Protein AF-A0A1Y1ZA28-F1 (afdb_monomer)

Nearest PDB structures (foldseek):
  8yt8-assembly1_D  TM=2.766E-01  e=6.973E+00  Mus musculus

Structure (mmCIF, N/CA/C/O backbone):
data_AF-A0A1Y1ZA28-F1
#
_entry.id   AF-A0A1Y1ZA28-F1
#
loop_
_atom_site.group_PDB
_atom_site.id
_atom_site.type_symbol
_atom_site.label_atom_id
_atom_site.label_alt_id
_atom_site.label_comp_id
_atom_site.label_asym_id
_atom_site.label_entity_id
_atom_site.label_seq_id
_atom_site.pdbx_PDB_ins_code
_atom_site.Cartn_x
_atom_site.Cartn_y
_atom_site.Cartn_z
_atom_site.occupancy
_atom_site.B_iso_or_equiv
_atom_site.auth_seq_id
_atom_site.auth_comp_id
_atom_site.auth_asym_id
_atom_site.auth_atom_id
_atom_site.pdbx_PDB_model_num
ATOM 1 N N . MET A 1 1 ? 20.555 6.783 0.605 1.00 35.78 1 MET A N 1
ATOM 2 C CA . MET A 1 1 ? 21.212 5.465 0.453 1.00 35.78 1 MET A CA 1
ATOM 3 C C . MET A 1 1 ? 21.304 5.154 -1.044 1.00 35.78 1 MET A C 1
ATOM 5 O O . MET A 1 1 ? 20.291 4.844 -1.658 1.00 35.78 1 MET A O 1
ATOM 9 N N . LEU A 1 2 ? 22.469 5.387 -1.661 1.00 33.97 2 LEU A N 1
ATOM 10 C CA . LEU A 1 2 ? 22.708 5.207 -3.102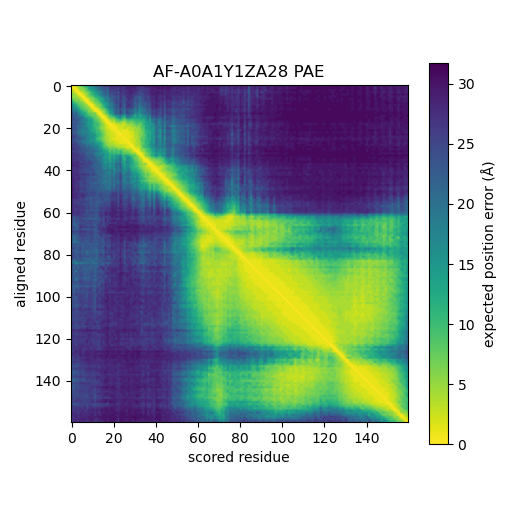 1.00 33.97 2 LEU A CA 1
ATOM 11 C C . LEU A 1 2 ? 22.975 3.725 -3.395 1.00 33.97 2 LEU A C 1
ATOM 13 O O . LEU A 1 2 ? 23.978 3.182 -2.941 1.00 33.97 2 LEU A O 1
ATOM 17 N N . TRP A 1 3 ? 22.090 3.068 -4.144 1.00 38.25 3 TRP A N 1
ATOM 18 C CA . TRP A 1 3 ? 22.298 1.684 -4.567 1.00 38.25 3 TRP A CA 1
ATOM 19 C C . TRP A 1 3 ? 23.081 1.646 -5.881 1.00 38.25 3 TRP A C 1
ATOM 21 O O . TRP A 1 3 ? 22.574 2.023 -6.936 1.00 38.25 3 TRP A O 1
ATOM 31 N N . GLN A 1 4 ? 24.330 1.187 -5.798 1.00 42.31 4 GLN A N 1
ATOM 32 C CA . GLN A 1 4 ? 25.167 0.857 -6.949 1.00 42.31 4 GLN A CA 1
ATOM 33 C C . GLN A 1 4 ? 24.519 -0.277 -7.760 1.00 42.31 4 GLN A C 1
ATOM 35 O O . GLN A 1 4 ? 24.240 -1.360 -7.240 1.00 42.31 4 GLN A O 1
ATOM 40 N N . LEU A 1 5 ? 24.282 -0.028 -9.048 1.00 40.38 5 LEU A N 1
ATOM 41 C CA . LEU A 1 5 ? 23.807 -1.028 -10.002 1.00 40.38 5 LEU A CA 1
ATOM 42 C C . LEU A 1 5 ? 24.926 -2.045 -10.264 1.00 40.38 5 LEU A C 1
ATOM 44 O O . LEU A 1 5 ? 25.959 -1.706 -10.832 1.00 40.38 5 LEU A O 1
ATOM 48 N N . LYS A 1 6 ? 24.715 -3.301 -9.858 1.00 43.69 6 LYS A N 1
ATOM 49 C CA . LYS A 1 6 ? 25.582 -4.423 -10.240 1.00 43.69 6 LYS A CA 1
ATOM 50 C C . LYS A 1 6 ? 25.424 -4.713 -11.736 1.00 43.69 6 LYS A C 1
ATOM 52 O O . LYS A 1 6 ? 24.313 -4.943 -12.217 1.00 43.69 6 LYS A O 1
ATOM 57 N N . ASP A 1 7 ? 26.552 -4.723 -12.440 1.00 42.00 7 ASP A N 1
ATOM 58 C CA . ASP A 1 7 ? 26.699 -5.016 -13.867 1.00 42.00 7 ASP A CA 1
ATOM 59 C C . ASP A 1 7 ? 25.942 -6.277 -14.312 1.00 42.00 7 ASP A C 1
ATOM 61 O O . ASP A 1 7 ? 26.262 -7.404 -13.929 1.00 42.00 7 ASP A O 1
ATOM 65 N N . THR A 1 8 ? 24.964 -6.100 -15.199 1.00 45.31 8 THR A N 1
ATOM 66 C CA . THR A 1 8 ? 24.196 -7.190 -15.829 1.00 45.31 8 THR A CA 1
ATOM 67 C C . THR A 1 8 ? 24.755 -7.615 -17.196 1.00 45.31 8 THR A C 1
ATOM 69 O O . THR A 1 8 ? 24.137 -8.407 -17.906 1.00 45.31 8 THR A O 1
ATOM 72 N N . SER A 1 9 ? 25.961 -7.172 -17.565 1.00 44.34 9 SER A N 1
ATOM 73 C CA . SER A 1 9 ? 26.569 -7.423 -18.884 1.00 44.34 9 SER A CA 1
ATOM 74 C C . SER A 1 9 ? 27.142 -8.836 -19.088 1.00 44.34 9 SER A C 1
ATOM 76 O O . SER A 1 9 ? 27.508 -9.198 -20.204 1.00 44.34 9 SER A O 1
ATOM 78 N N . ARG A 1 10 ? 27.195 -9.688 -18.055 1.00 45.09 10 ARG A N 1
ATOM 79 C CA . ARG A 1 10 ? 27.905 -10.983 -18.129 1.00 45.09 10 ARG A CA 1
ATOM 80 C C . ARG A 1 10 ? 27.186 -12.113 -18.878 1.00 45.09 10 ARG A C 1
ATOM 82 O O . ARG A 1 10 ? 27.802 -13.142 -19.129 1.00 45.09 10 ARG A O 1
ATOM 89 N N . LYS A 1 11 ? 25.914 -11.965 -19.267 1.00 44.97 11 LYS A N 1
ATOM 90 C CA . LYS A 1 11 ? 25.127 -13.096 -19.810 1.00 44.97 11 LYS A CA 1
ATOM 91 C C . LYS A 1 11 ? 25.216 -13.315 -21.330 1.00 44.97 11 LYS A C 1
ATOM 93 O O . LYS A 1 11 ? 24.668 -14.298 -21.809 1.00 44.97 11 LYS A O 1
ATOM 98 N N . ALA A 1 12 ? 25.937 -12.478 -22.082 1.00 44.94 12 ALA A N 1
ATOM 99 C CA . ALA A 1 12 ? 26.134 -12.660 -23.532 1.00 44.94 12 ALA A CA 1
ATOM 100 C C . ALA A 1 12 ? 27.518 -13.229 -23.929 1.00 44.94 12 ALA A C 1
ATOM 102 O O . ALA A 1 12 ? 27.797 -13.379 -25.115 1.00 44.94 12 ALA A O 1
ATOM 103 N N . ALA A 1 13 ? 28.388 -13.549 -22.963 1.00 45.69 13 ALA A N 1
ATOM 104 C CA . ALA A 1 13 ? 29.790 -13.913 -23.213 1.00 45.69 13 ALA A CA 1
ATOM 105 C C . ALA A 1 13 ? 30.083 -15.430 -23.240 1.00 45.69 13 ALA A C 1
ATOM 107 O O . ALA A 1 13 ? 31.233 -15.826 -23.397 1.00 45.69 13 ALA A O 1
ATOM 108 N N . LEU A 1 14 ? 29.077 -16.300 -23.123 1.00 43.31 14 LEU A N 1
ATOM 109 C CA . LEU A 1 14 ? 29.272 -17.759 -23.077 1.00 43.31 14 LEU A CA 1
ATOM 110 C C . LEU A 1 14 ? 29.345 -18.409 -24.472 1.00 43.31 14 LEU A C 1
ATOM 112 O O . LEU A 1 14 ? 28.681 -19.406 -24.735 1.00 43.31 14 LEU A O 1
ATOM 116 N N . LYS A 1 15 ? 30.156 -17.850 -25.379 1.00 46.22 15 LYS A N 1
ATOM 117 C CA . LYS A 1 15 ? 30.568 -18.543 -26.621 1.00 46.22 15 LYS A CA 1
ATOM 118 C C . LYS A 1 15 ? 32.084 -18.729 -26.743 1.00 46.22 15 LYS A C 1
ATOM 120 O O . LYS A 1 15 ? 32.544 -19.393 -27.662 1.00 46.22 15 LYS A O 1
ATOM 125 N N . TYR A 1 16 ? 32.847 -18.199 -25.789 1.00 49.50 16 TYR A N 1
ATOM 126 C CA . TYR A 1 16 ? 34.289 -18.386 -25.695 1.00 49.50 16 TYR A CA 1
ATOM 127 C C . TYR A 1 16 ? 34.632 -18.696 -24.244 1.00 49.50 16 TYR A C 1
ATOM 129 O O . TYR A 1 16 ? 34.215 -17.971 -23.341 1.00 49.50 16 TYR A O 1
ATOM 137 N N . VAL A 1 17 ? 35.371 -19.781 -24.014 1.00 46.06 17 VAL A N 1
ATOM 138 C CA . VAL A 1 17 ? 35.975 -20.053 -22.707 1.00 46.06 17 VAL A CA 1
ATOM 139 C C . VAL A 1 17 ? 36.910 -18.881 -22.415 1.00 46.06 17 VAL A C 1
ATOM 141 O O . VAL A 1 17 ? 37.915 -18.692 -23.100 1.00 46.06 17 VAL A O 1
ATOM 144 N N . SER A 1 18 ? 36.536 -18.028 -21.464 1.00 52.06 18 SER A N 1
ATOM 145 C CA . SER A 1 18 ? 37.380 -16.914 -21.054 1.00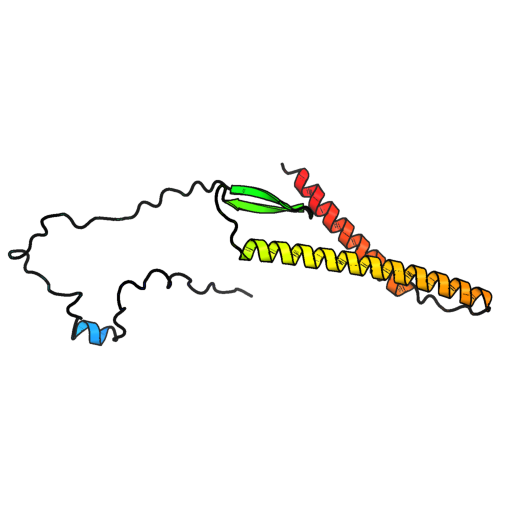 52.06 18 SER A CA 1
ATOM 146 C C . SER A 1 18 ? 38.601 -17.486 -20.342 1.00 52.06 18 SER A C 1
ATOM 148 O O . SER A 1 18 ? 38.444 -18.091 -19.282 1.00 52.06 18 SER A O 1
ATOM 150 N N . ASP A 1 19 ? 39.794 -17.307 -20.917 1.00 57.53 19 ASP A N 1
ATOM 151 C CA . ASP A 1 19 ? 41.056 -17.704 -20.285 1.00 57.53 19 ASP A CA 1
ATOM 152 C C . ASP A 1 19 ? 41.117 -17.081 -18.879 1.00 57.53 19 ASP A C 1
ATOM 154 O O . ASP A 1 19 ? 41.013 -15.858 -18.724 1.00 57.53 19 ASP A O 1
ATOM 158 N N . THR A 1 20 ? 41.208 -17.920 -17.848 1.00 62.84 20 THR A N 1
ATOM 159 C CA . THR A 1 20 ? 41.184 -17.523 -16.433 1.00 62.84 20 THR A CA 1
ATOM 160 C C . THR A 1 20 ? 42.573 -17.190 -15.888 1.00 62.84 20 THR A C 1
ATOM 162 O O . THR A 1 20 ? 42.683 -16.704 -14.764 1.00 62.84 20 THR A O 1
ATOM 165 N N . ARG A 1 21 ? 43.644 -17.383 -16.672 1.00 66.38 21 ARG A N 1
ATOM 166 C CA . ARG A 1 21 ? 45.029 -17.122 -16.245 1.00 66.38 21 ARG A CA 1
ATOM 167 C C . ARG A 1 21 ? 45.285 -15.627 -16.021 1.00 66.38 21 ARG A C 1
ATOM 169 O O . ARG A 1 21 ? 44.596 -14.780 -16.596 1.00 66.38 21 ARG A O 1
ATOM 176 N N . SER A 1 22 ? 46.292 -15.273 -15.222 1.00 73.38 22 SER A N 1
ATOM 177 C CA . SER A 1 22 ? 46.690 -13.874 -14.987 1.00 73.38 22 SER A CA 1
ATOM 178 C C . SER A 1 22 ? 47.236 -13.202 -16.260 1.00 73.38 22 SER A C 1
ATOM 180 O O . SER A 1 22 ? 47.725 -13.867 -17.174 1.00 73.38 22 SER A O 1
ATOM 182 N N . GLN A 1 23 ? 47.185 -11.866 -16.334 1.00 68.88 23 GLN A N 1
ATOM 183 C CA . GLN A 1 23 ? 47.709 -11.100 -17.480 1.00 68.88 23 GLN A CA 1
ATOM 184 C C . GLN A 1 23 ? 49.185 -11.410 -17.788 1.00 68.88 23 GLN A C 1
ATOM 186 O O . GLN A 1 23 ? 49.566 -11.491 -18.955 1.00 68.88 23 GLN A O 1
ATOM 191 N N . THR A 1 24 ? 50.012 -11.616 -16.761 1.00 76.06 24 THR A N 1
ATOM 192 C CA . THR A 1 24 ? 51.433 -11.966 -16.910 1.00 76.06 24 THR A CA 1
ATOM 193 C C . THR A 1 24 ? 51.616 -13.359 -17.511 1.00 76.06 24 THR A C 1
ATOM 195 O O . THR A 1 24 ? 52.402 -13.516 -18.445 1.00 76.06 24 THR A O 1
ATOM 198 N N . ALA A 1 25 ? 50.837 -14.349 -17.063 1.00 68.56 25 ALA A N 1
ATOM 199 C CA . ALA A 1 25 ? 50.860 -15.702 -17.620 1.00 68.56 25 ALA A CA 1
ATOM 200 C C . ALA A 1 25 ? 50.398 -15.734 -19.088 1.00 68.56 25 ALA A C 1
ATOM 202 O O . ALA A 1 25 ? 51.036 -16.377 -19.916 1.00 68.56 25 ALA A O 1
ATOM 203 N N . ARG A 1 26 ? 49.360 -14.962 -19.444 1.00 65.88 26 ARG A N 1
ATOM 204 C CA . ARG A 1 26 ? 48.878 -14.842 -20.837 1.00 65.88 26 ARG A CA 1
ATOM 205 C C . ARG A 1 26 ? 49.907 -14.230 -21.786 1.00 65.88 26 ARG A C 1
ATOM 207 O O . ARG A 1 26 ? 49.908 -14.553 -22.968 1.00 65.88 26 ARG A O 1
ATOM 214 N N . LYS A 1 27 ? 50.753 -13.319 -21.291 1.00 67.38 27 LYS A N 1
ATOM 215 C CA . LYS A 1 27 ? 51.839 -12.720 -22.083 1.00 67.38 27 LYS A CA 1
ATOM 216 C C . LYS A 1 27 ? 52.984 -13.701 -22.322 1.00 67.38 27 LYS A C 1
ATOM 218 O O . LYS A 1 27 ? 53.589 -13.645 -23.385 1.00 67.38 27 LYS A O 1
ATOM 223 N N . LYS A 1 28 ? 53.266 -14.563 -21.341 1.00 69.81 28 LYS A N 1
ATOM 224 C CA . LYS A 1 28 ? 54.331 -15.567 -21.411 1.00 69.81 28 LYS A CA 1
ATOM 225 C C . LYS A 1 28 ? 53.954 -16.750 -22.308 1.00 69.81 28 LYS A C 1
ATOM 227 O O . LYS A 1 28 ? 54.814 -17.239 -23.026 1.00 69.81 28 LYS A O 1
ATOM 232 N N . ASP A 1 29 ? 52.689 -17.170 -22.278 1.00 63.28 29 ASP A N 1
ATOM 233 C CA . ASP A 1 29 ? 52.185 -18.316 -23.043 1.00 63.28 29 ASP A CA 1
ATOM 234 C C . ASP A 1 29 ? 50.755 -18.057 -23.578 1.00 63.28 29 ASP A C 1
ATOM 236 O O . ASP A 1 29 ? 49.749 -18.403 -22.933 1.00 63.28 29 ASP A O 1
ATOM 240 N N . PRO A 1 30 ? 50.626 -17.347 -24.715 1.00 62.75 30 PRO A N 1
ATOM 241 C CA . PRO A 1 30 ? 49.329 -17.011 -25.289 1.00 62.75 30 PRO A CA 1
ATOM 242 C C . PRO A 1 30 ? 48.632 -18.270 -25.830 1.00 62.75 30 PRO A C 1
ATOM 244 O O . PRO A 1 30 ? 49.190 -19.002 -26.637 1.00 62.75 30 PRO A O 1
ATOM 247 N N . HIS A 1 31 ? 47.384 -18.504 -25.408 1.00 51.97 31 HIS A N 1
ATOM 248 C CA . HIS A 1 31 ? 46.593 -19.671 -25.819 1.00 51.97 31 HIS A CA 1
ATOM 249 C C . HIS A 1 31 ? 46.515 -19.772 -27.363 1.00 51.97 31 HIS A C 1
ATOM 251 O O . HIS A 1 31 ? 46.221 -18.758 -28.008 1.00 51.97 31 HIS A O 1
ATOM 257 N N . PRO A 1 32 ? 46.695 -20.963 -27.974 1.00 53.75 32 PRO A N 1
ATOM 258 C CA . PRO A 1 32 ? 46.805 -21.132 -29.433 1.00 53.75 32 PRO A CA 1
ATOM 259 C C . PRO A 1 32 ? 45.590 -20.617 -30.221 1.00 53.75 32 PRO A C 1
ATOM 261 O O . PRO A 1 32 ? 45.716 -20.212 -31.371 1.00 53.75 32 PRO A O 1
ATOM 264 N N . ALA A 1 33 ? 44.423 -20.540 -29.578 1.00 54.66 33 ALA A N 1
ATOM 265 C CA . ALA A 1 33 ? 43.206 -19.960 -30.149 1.00 54.66 33 ALA A CA 1
ATOM 266 C C . ALA A 1 33 ? 43.299 -18.455 -30.494 1.00 54.66 33 ALA A C 1
ATOM 268 O O . ALA A 1 33 ? 42.426 -17.961 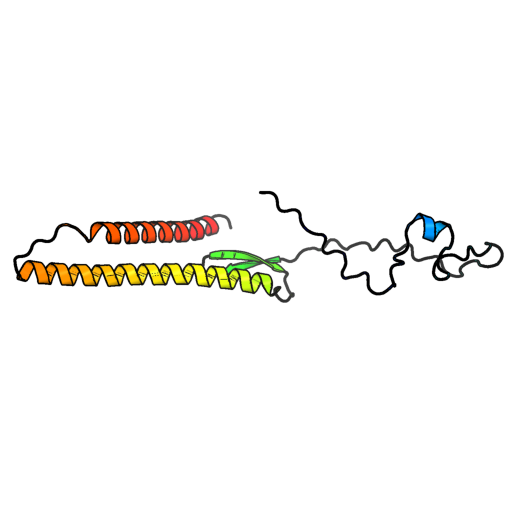-31.204 1.00 54.66 33 ALA A O 1
ATOM 269 N N . TYR A 1 34 ? 44.307 -17.713 -30.006 1.00 54.00 34 TYR A N 1
ATOM 270 C CA . TYR A 1 34 ? 44.341 -16.249 -30.153 1.00 54.00 34 TYR A CA 1
ATOM 271 C C . TYR A 1 34 ? 45.657 -15.636 -30.641 1.00 54.00 34 TYR A C 1
ATOM 273 O O . TYR A 1 34 ? 45.727 -14.407 -30.711 1.00 54.00 34 TYR A O 1
ATOM 281 N N . ARG A 1 35 ? 46.713 -16.394 -30.977 1.00 51.81 35 ARG A N 1
ATOM 282 C CA . ARG A 1 35 ? 47.962 -15.730 -31.401 1.00 51.81 35 ARG A CA 1
ATOM 283 C C . ARG A 1 35 ? 48.938 -16.592 -32.202 1.00 51.81 35 ARG A C 1
ATOM 285 O O . ARG A 1 35 ? 49.994 -16.958 -31.705 1.00 51.81 35 ARG A O 1
ATOM 292 N N . VAL A 1 36 ? 48.648 -16.791 -33.484 1.00 49.28 36 VAL A N 1
ATOM 293 C CA . VAL A 1 36 ? 49.718 -16.923 -34.483 1.00 49.28 36 VAL A CA 1
ATOM 294 C C . VAL A 1 36 ? 49.751 -15.602 -35.254 1.00 49.28 36 VAL A C 1
ATOM 296 O O . VAL A 1 36 ? 48.795 -15.317 -35.978 1.00 49.28 36 VAL A O 1
ATOM 299 N N . PRO A 1 37 ? 50.768 -14.740 -35.075 1.00 49.81 37 PRO A N 1
ATOM 300 C CA . PRO A 1 37 ? 50.985 -13.638 -36.000 1.00 49.81 37 PRO A CA 1
ATOM 301 C C . PRO A 1 37 ? 51.396 -14.255 -37.340 1.00 49.81 37 PRO A C 1
ATOM 303 O O . PRO A 1 37 ? 52.532 -14.687 -37.505 1.00 49.81 37 PRO A O 1
ATOM 306 N N . LEU A 1 38 ? 50.446 -14.388 -38.264 1.00 54.12 38 LEU A N 1
ATOM 307 C CA . LEU A 1 38 ? 50.748 -14.854 -39.611 1.00 54.12 38 LEU A CA 1
ATOM 308 C C . LEU A 1 38 ? 51.542 -13.759 -40.325 1.00 54.12 38 LEU A C 1
ATOM 310 O O . LEU A 1 38 ? 51.137 -12.595 -40.331 1.00 54.12 38 LEU A O 1
ATOM 314 N N . ASP A 1 39 ? 52.683 -14.139 -40.890 1.00 52.97 39 ASP A N 1
ATOM 315 C CA . ASP A 1 39 ? 53.547 -13.241 -41.650 1.00 52.97 39 ASP A CA 1
ATOM 316 C C . ASP A 1 39 ? 52.741 -12.657 -42.834 1.00 52.97 39 ASP A C 1
ATOM 318 O O . ASP A 1 39 ? 52.108 -13.434 -43.562 1.00 52.97 39 ASP A O 1
ATOM 322 N N . PRO A 1 40 ? 52.711 -11.328 -43.071 1.00 59.00 40 PRO A N 1
ATOM 323 C CA . PRO A 1 40 ? 51.840 -10.713 -44.083 1.00 59.00 40 PRO A CA 1
ATOM 324 C C . PRO A 1 40 ? 52.061 -11.228 -45.513 1.00 59.00 40 PRO A C 1
ATOM 326 O O . PRO A 1 40 ? 51.188 -11.087 -46.368 1.00 59.00 40 PRO A O 1
ATOM 329 N N . ARG A 1 41 ? 53.225 -11.836 -45.774 1.00 61.47 41 ARG A N 1
ATOM 330 C CA . ARG A 1 41 ? 53.570 -12.494 -47.044 1.00 61.47 41 ARG A CA 1
ATOM 331 C C . ARG A 1 41 ? 52.888 -13.854 -47.232 1.00 61.47 41 ARG A C 1
ATOM 333 O O . ARG A 1 41 ? 52.687 -14.270 -48.365 1.00 61.47 41 ARG A O 1
ATOM 340 N N . LEU A 1 42 ? 52.557 -14.542 -46.139 1.00 55.62 42 LEU A N 1
ATOM 341 C CA . LEU A 1 42 ? 51.987 -15.895 -46.134 1.00 55.62 42 LEU A CA 1
ATOM 342 C C . LEU A 1 42 ? 50.461 -15.892 -45.999 1.00 55.62 42 LEU A C 1
ATOM 344 O O . LEU A 1 42 ? 49.808 -16.846 -46.416 1.00 55.62 42 LEU A O 1
ATOM 348 N N . TYR A 1 43 ? 49.880 -14.835 -45.427 1.00 47.94 43 TYR A N 1
ATOM 349 C CA . TYR A 1 43 ? 48.434 -14.720 -45.276 1.00 47.94 43 TYR A CA 1
ATOM 350 C C . TYR A 1 43 ? 47.955 -13.283 -45.479 1.00 47.94 43 TYR A C 1
ATOM 352 O O . TYR A 1 43 ? 48.091 -12.424 -44.610 1.00 47.94 43 TYR A O 1
ATOM 360 N N . THR A 1 44 ? 47.319 -13.045 -46.622 1.00 62.03 44 THR A N 1
ATOM 361 C CA . THR A 1 44 ? 46.478 -11.871 -46.865 1.00 62.03 44 THR A CA 1
ATOM 362 C C . THR A 1 44 ? 45.026 -12.340 -46.806 1.00 62.03 44 THR A C 1
ATOM 364 O O . THR A 1 44 ? 44.619 -13.157 -47.636 1.00 62.03 44 THR A O 1
ATOM 367 N N . PRO A 1 45 ? 44.221 -11.901 -45.822 1.00 58.25 45 PRO A N 1
ATOM 368 C CA . PRO A 1 45 ? 42.832 -12.322 -45.753 1.00 58.25 45 PRO A CA 1
ATOM 369 C C . PRO A 1 45 ? 42.106 -11.858 -47.020 1.00 58.25 45 PRO A C 1
ATOM 371 O O . PRO A 1 45 ? 42.061 -10.669 -47.324 1.00 58.25 45 PRO A O 1
ATOM 374 N N . LYS A 1 46 ? 41.527 -12.813 -47.759 1.00 57.59 46 LYS A N 1
ATOM 375 C CA . LYS A 1 46 ? 40.829 -12.583 -49.039 1.00 57.59 46 LYS A CA 1
ATOM 376 C C . LYS A 1 46 ? 39.625 -11.636 -48.915 1.00 57.59 46 LYS A C 1
ATOM 378 O O . LYS A 1 46 ? 39.147 -11.113 -49.916 1.00 57.59 46 LYS A O 1
ATOM 383 N N . TYR A 1 47 ? 39.149 -11.409 -47.691 1.00 58.22 47 TYR A N 1
ATOM 384 C CA . TYR A 1 47 ? 38.036 -10.522 -47.383 1.00 58.22 47 TYR A CA 1
ATOM 385 C C . TYR A 1 47 ? 38.436 -9.546 -46.273 1.00 58.22 47 TYR A C 1
ATOM 387 O O . TYR A 1 47 ? 39.061 -9.972 -45.294 1.00 58.22 47 TYR A O 1
ATOM 395 N N . PRO A 1 48 ? 38.068 -8.257 -46.382 1.00 58.88 48 PRO A N 1
ATOM 396 C CA . PRO A 1 48 ? 38.290 -7.307 -45.304 1.00 58.88 48 PRO A CA 1
ATOM 397 C C . PRO A 1 48 ? 37.567 -7.788 -44.043 1.00 58.88 48 PRO A C 1
ATOM 399 O O . PRO A 1 48 ? 36.417 -8.231 -44.098 1.00 58.88 48 PRO A O 1
ATOM 402 N N . LEU A 1 49 ? 38.245 -7.698 -42.896 1.00 60.62 49 LEU A N 1
ATOM 403 C CA . LEU A 1 49 ? 37.617 -7.939 -41.599 1.00 60.62 49 LEU A CA 1
ATOM 404 C C . LEU A 1 49 ? 36.397 -7.014 -41.488 1.00 60.62 49 LEU A C 1
ATOM 406 O O . LEU A 1 49 ? 36.529 -5.819 -41.772 1.00 60.62 49 LEU A O 1
ATOM 410 N N . PRO A 1 50 ? 35.215 -7.525 -41.102 1.00 55.91 50 PRO A N 1
ATOM 411 C CA . PRO A 1 50 ? 34.031 -6.693 -40.999 1.00 55.91 50 PRO A CA 1
ATOM 412 C C . PRO A 1 50 ? 34.314 -5.568 -40.002 1.00 55.91 50 PRO A C 1
ATOM 414 O O . PRO A 1 50 ? 34.454 -5.812 -38.803 1.00 55.91 50 PRO A O 1
ATOM 417 N N . GLN A 1 51 ? 34.393 -4.327 -40.491 1.00 61.00 51 GLN A N 1
ATOM 418 C CA . GLN A 1 51 ? 34.431 -3.123 -39.658 1.00 61.00 51 GLN A CA 1
ATOM 419 C C . GLN A 1 51 ? 33.031 -2.910 -39.064 1.00 61.00 51 GLN A C 1
ATOM 421 O O . GLN A 1 51 ? 32.260 -2.040 -39.456 1.00 61.00 51 GLN A O 1
ATOM 426 N N . GLY A 1 52 ? 32.647 -3.812 -38.166 1.00 48.44 52 GLY A N 1
ATOM 427 C CA . GLY A 1 52 ? 31.303 -3.932 -37.631 1.00 48.44 52 GLY A CA 1
ATOM 428 C C . GLY A 1 52 ? 31.099 -3.079 -36.391 1.00 48.44 52 GLY A C 1
ATOM 429 O O . GLY A 1 52 ? 30.787 -3.614 -35.329 1.00 48.44 52 GLY A O 1
ATOM 430 N N . GLY A 1 53 ? 31.211 -1.757 -36.514 1.00 53.19 53 GLY A N 1
ATOM 431 C CA . GLY A 1 53 ? 30.490 -0.882 -35.597 1.00 53.19 53 GLY A CA 1
ATOM 432 C C . GLY A 1 53 ? 29.002 -1.100 -35.852 1.00 53.19 53 GLY A C 1
ATOM 433 O O . GLY A 1 53 ? 28.466 -0.573 -36.824 1.00 53.19 53 GLY A O 1
ATOM 434 N N . ARG A 1 54 ? 28.329 -1.931 -35.042 1.00 58.88 54 ARG A N 1
ATOM 435 C CA . ARG A 1 54 ? 26.868 -2.075 -35.116 1.00 58.88 54 ARG A CA 1
ATOM 436 C C . ARG A 1 54 ? 26.273 -0.682 -34.922 1.00 58.88 54 ARG A C 1
ATOM 438 O O . ARG A 1 54 ? 26.258 -0.175 -33.803 1.00 58.88 54 ARG A O 1
ATOM 445 N N . LYS A 1 55 ? 25.804 -0.053 -36.001 1.00 56.19 55 LYS A N 1
ATOM 446 C CA . LYS A 1 55 ? 24.987 1.155 -35.909 1.00 56.19 55 LYS A CA 1
ATOM 447 C C . LYS A 1 55 ? 23.705 0.734 -35.198 1.00 56.19 55 LYS A C 1
ATOM 449 O O . LYS A 1 55 ? 22.841 0.102 -35.799 1.00 56.19 55 LYS A O 1
ATOM 454 N N . TYR A 1 56 ? 23.617 0.994 -33.896 1.00 54.03 56 TYR A N 1
ATOM 455 C CA . TYR A 1 56 ? 22.358 0.861 -33.180 1.00 54.03 56 TYR A CA 1
ATOM 456 C C . TYR A 1 56 ? 21.402 1.857 -33.828 1.00 54.03 56 TYR A C 1
ATOM 458 O O . TYR A 1 56 ? 21.601 3.065 -33.711 1.00 54.03 56 TYR A O 1
ATOM 466 N N . ALA A 1 57 ? 20.406 1.357 -34.562 1.00 53.66 57 ALA A N 1
ATOM 467 C CA . ALA A 1 57 ? 19.306 2.199 -35.002 1.00 53.66 57 ALA A CA 1
ATOM 468 C C . ALA A 1 57 ? 18.757 2.926 -33.761 1.00 53.66 57 ALA A C 1
ATOM 470 O O . ALA A 1 57 ? 18.612 2.278 -32.713 1.00 53.66 57 ALA A O 1
ATOM 471 N N . PRO A 1 58 ? 18.492 4.243 -33.829 1.00 54.72 58 PRO A N 1
ATOM 472 C CA . PRO A 1 58 ? 17.884 4.941 -32.712 1.00 54.72 58 PRO A CA 1
ATOM 473 C C . PRO A 1 58 ? 16.576 4.218 -32.421 1.00 54.72 58 PRO A C 1
ATOM 475 O O . PRO A 1 58 ? 15.703 4.131 -33.281 1.00 54.72 58 PRO A O 1
ATOM 478 N N . ILE A 1 59 ? 16.473 3.612 -31.237 1.00 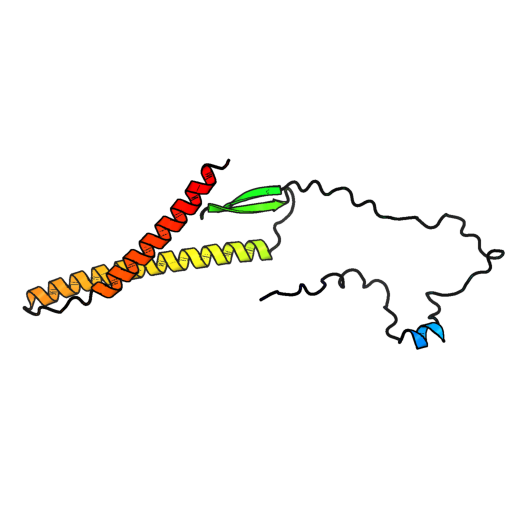58.00 59 ILE A N 1
ATOM 479 C CA . ILE A 1 59 ? 15.237 2.967 -30.821 1.00 58.00 59 ILE A CA 1
ATOM 480 C C . ILE A 1 59 ? 14.225 4.107 -30.702 1.00 58.00 59 ILE A C 1
ATOM 482 O O . ILE A 1 59 ? 14.190 4.794 -29.683 1.00 58.00 59 ILE A O 1
ATOM 486 N N . THR A 1 60 ? 13.419 4.336 -31.735 1.00 57.88 60 THR A N 1
ATOM 487 C CA . THR A 1 60 ? 12.190 5.113 -31.633 1.00 57.88 60 THR A CA 1
ATOM 488 C C . THR A 1 60 ? 11.282 4.285 -30.743 1.00 57.88 60 THR A C 1
ATOM 490 O O . THR A 1 60 ? 10.659 3.301 -31.145 1.00 57.88 60 THR A O 1
ATOM 493 N N . LYS A 1 61 ? 11.362 4.559 -29.439 1.00 63.50 61 LYS A N 1
ATOM 494 C CA . LYS A 1 61 ? 10.679 3.750 -28.442 1.00 63.50 61 LYS A CA 1
ATOM 495 C C . LYS A 1 61 ? 9.196 4.094 -28.525 1.00 63.50 61 LYS A C 1
ATOM 497 O O . LYS A 1 61 ? 8.735 5.015 -27.859 1.00 63.50 61 LYS A O 1
ATOM 502 N N . ASN A 1 62 ? 8.466 3.355 -29.354 1.00 74.06 62 ASN A N 1
ATOM 503 C CA . ASN A 1 62 ? 7.012 3.403 -29.421 1.00 74.06 62 ASN A CA 1
ATOM 504 C C . ASN A 1 62 ? 6.462 2.909 -28.078 1.00 74.06 62 ASN A C 1
ATOM 506 O O . ASN A 1 62 ? 6.242 1.715 -27.885 1.00 74.06 62 ASN A O 1
ATOM 510 N N . TYR A 1 63 ? 6.318 3.812 -27.114 1.00 78.62 63 TYR A N 1
ATOM 511 C CA . TYR A 1 63 ? 5.656 3.556 -25.844 1.00 78.62 63 TYR A CA 1
ATOM 512 C C . TYR A 1 63 ? 4.209 4.019 -25.934 1.00 78.62 63 TYR A C 1
ATOM 514 O O . TYR A 1 63 ? 3.932 5.065 -26.508 1.00 78.62 63 TYR A O 1
ATOM 522 N N . HIS A 1 64 ? 3.300 3.264 -25.328 1.00 80.75 64 HIS A N 1
ATOM 523 C CA . HIS A 1 64 ? 1.977 3.771 -24.978 1.00 80.75 64 HIS A CA 1
ATOM 524 C C . HIS A 1 64 ? 1.888 3.886 -23.458 1.00 80.75 64 HIS A C 1
ATOM 526 O O . HIS A 1 64 ? 2.523 3.118 -22.724 1.00 80.75 64 HIS A O 1
ATOM 532 N N . VAL A 1 65 ? 1.143 4.884 -22.997 1.00 82.69 65 VAL A N 1
ATOM 533 C CA . VAL A 1 65 ? 0.832 5.063 -21.583 1.00 82.69 65 VAL A CA 1
ATOM 534 C C . VAL A 1 65 ? -0.354 4.162 -21.265 1.00 82.69 65 VAL A C 1
ATOM 536 O O . VAL A 1 65 ? -1.386 4.238 -21.922 1.00 82.69 65 VAL A O 1
ATOM 539 N N . VAL A 1 66 ? -0.177 3.267 -20.298 1.00 80.75 66 VAL A N 1
ATOM 540 C CA . VAL A 1 66 ? -1.247 2.417 -19.774 1.00 80.75 66 VAL A CA 1
ATOM 541 C C . VAL A 1 66 ? -1.646 2.968 -18.418 1.00 80.75 66 VAL A C 1
ATOM 543 O O . VAL A 1 66 ? -0.795 3.082 -17.533 1.00 80.75 66 VAL A O 1
ATOM 546 N N . THR A 1 67 ? -2.928 3.279 -18.263 1.00 79.94 67 THR A N 1
ATOM 547 C CA . THR A 1 67 ? -3.517 3.725 -16.999 1.00 79.94 67 THR A CA 1
ATOM 548 C C . THR A 1 67 ? -4.181 2.536 -16.315 1.00 79.94 67 THR A C 1
ATOM 550 O O . THR A 1 67 ? -4.991 1.833 -16.916 1.00 79.94 67 THR A O 1
ATOM 553 N N . MET A 1 68 ? -3.805 2.265 -15.068 1.00 76.50 68 MET A N 1
ATOM 554 C CA . MET A 1 68 ? -4.467 1.261 -14.237 1.00 76.50 68 MET A CA 1
ATOM 555 C C . MET A 1 68 ? -5.787 1.791 -13.670 1.00 76.50 68 MET A C 1
ATOM 557 O O . MET A 1 68 ? -5.966 2.996 -13.546 1.00 76.50 68 MET A O 1
ATOM 561 N N . GLN A 1 69 ? -6.657 0.886 -13.210 1.00 71.31 69 GLN A N 1
ATOM 562 C CA . GLN A 1 69 ? -7.907 1.231 -12.511 1.00 71.31 69 GLN A CA 1
ATOM 563 C C . GLN A 1 69 ? -7.687 2.130 -11.282 1.00 71.31 69 GLN A C 1
ATOM 565 O O . GLN A 1 69 ? -8.523 2.963 -10.969 1.00 71.31 69 GLN A O 1
ATOM 570 N N . LEU A 1 70 ? -6.534 2.000 -10.619 1.00 71.12 70 LEU A N 1
ATOM 571 C CA . LEU A 1 70 ? -6.129 2.835 -9.480 1.00 71.12 70 LEU A CA 1
ATOM 572 C C . LEU A 1 70 ? -5.465 4.166 -9.900 1.00 71.12 70 LEU A C 1
ATOM 574 O O . LEU A 1 70 ? -4.794 4.797 -9.091 1.00 71.12 70 LEU A O 1
ATOM 578 N N . GLY A 1 71 ? -5.539 4.553 -11.177 1.00 69.88 71 GLY A N 1
ATOM 579 C CA . GLY A 1 71 ? -4.973 5.802 -11.705 1.00 69.88 71 GLY A CA 1
ATOM 580 C C . GLY A 1 71 ? -3.470 5.773 -12.011 1.00 69.88 71 GLY A C 1
ATOM 581 O O . GLY A 1 71 ? -2.947 6.700 -12.623 1.00 69.88 71 GLY A O 1
ATOM 582 N N . TYR A 1 72 ? -2.741 4.708 -11.656 1.00 75.62 72 TYR A N 1
ATOM 583 C CA . TYR A 1 72 ? -1.308 4.617 -11.961 1.00 75.62 72 TYR A CA 1
ATOM 584 C C . TYR A 1 72 ? -1.042 4.512 -13.467 1.00 75.62 72 TYR A C 1
ATOM 586 O O . TYR A 1 72 ? -1.456 3.545 -14.109 1.00 75.62 72 TYR A O 1
ATOM 594 N N . LYS A 1 73 ? -0.269 5.458 -14.010 1.00 76.94 73 LYS A N 1
ATOM 595 C CA . LYS A 1 73 ? 0.204 5.450 -15.400 1.00 76.94 73 LYS A CA 1
ATOM 596 C C . LYS A 1 73 ? 1.600 4.818 -15.497 1.00 76.94 73 LYS A C 1
ATOM 598 O O . LYS A 1 73 ? 2.497 5.151 -14.722 1.00 76.94 73 LYS A O 1
ATOM 603 N N . PHE A 1 74 ? 1.824 3.925 -16.461 1.00 81.69 74 PHE A N 1
ATOM 604 C CA . PHE A 1 74 ? 3.170 3.440 -16.795 1.00 81.69 74 PHE A CA 1
ATOM 605 C C . PHE A 1 74 ? 3.367 3.291 -18.305 1.00 81.69 74 PHE A C 1
ATOM 607 O O . PHE A 1 74 ? 2.433 3.019 -19.057 1.00 81.69 74 PHE A O 1
ATOM 614 N N . ARG A 1 75 ? 4.607 3.486 -18.768 1.00 81.06 75 ARG A N 1
ATOM 615 C CA . ARG A 1 75 ? 4.960 3.390 -20.190 1.00 81.06 75 ARG A CA 1
ATOM 616 C C . ARG A 1 75 ? 5.258 1.941 -20.562 1.00 81.06 75 ARG A C 1
ATOM 618 O O . ARG A 1 75 ? 6.189 1.343 -20.023 1.00 81.06 75 ARG A O 1
ATOM 625 N N . ARG A 1 76 ? 4.508 1.390 -21.518 1.00 80.00 76 ARG A N 1
ATOM 626 C CA . ARG A 1 76 ? 4.699 0.030 -22.040 1.00 80.00 76 ARG A CA 1
ATOM 627 C C . ARG A 1 76 ? 5.189 0.068 -23.493 1.00 80.00 76 ARG A C 1
ATOM 629 O O . ARG A 1 76 ? 4.616 0.807 -24.295 1.00 80.00 76 ARG A O 1
ATOM 636 N N . PRO A 1 77 ? 6.222 -0.712 -23.873 1.00 80.50 77 PRO A N 1
ATOM 637 C CA . PRO A 1 77 ? 6.628 -0.811 -25.271 1.00 80.50 77 PRO A CA 1
ATOM 638 C C . PRO A 1 77 ? 5.493 -1.411 -26.112 1.00 80.50 77 PRO A C 1
ATOM 640 O O . PRO A 1 77 ? 4.934 -2.455 -25.762 1.00 80.50 77 PRO A O 1
ATOM 643 N N . ARG A 1 78 ? 5.145 -0.758 -27.222 1.00 74.56 78 ARG A N 1
ATOM 644 C CA . ARG A 1 78 ? 4.137 -1.229 -28.178 1.00 74.56 78 ARG A CA 1
ATOM 645 C C . ARG A 1 78 ? 4.638 -2.513 -28.853 1.00 74.56 78 ARG A C 1
ATOM 647 O O . ARG A 1 78 ? 5.825 -2.635 -29.145 1.00 74.56 78 ARG A O 1
ATOM 654 N N . HIS A 1 79 ? 3.739 -3.475 -29.066 1.00 77.75 79 HIS A N 1
ATOM 655 C CA . HIS A 1 79 ? 4.028 -4.771 -29.707 1.00 77.75 79 HIS A CA 1
ATOM 656 C C . HIS A 1 79 ? 5.068 -5.659 -28.995 1.00 77.75 79 HIS A C 1
ATOM 658 O O . HIS A 1 79 ? 5.634 -6.560 -29.608 1.00 77.75 79 HIS A O 1
ATOM 664 N N . ARG A 1 80 ? 5.319 -5.446 -27.695 1.00 80.50 80 ARG A N 1
ATOM 665 C CA . ARG A 1 80 ? 6.106 -6.378 -26.873 1.00 80.50 80 ARG A CA 1
ATOM 666 C C . ARG A 1 80 ? 5.308 -6.890 -25.680 1.00 80.50 80 ARG A C 1
ATOM 668 O O . ARG A 1 80 ? 4.497 -6.174 -25.077 1.00 80.50 80 ARG A O 1
ATOM 675 N N . THR A 1 81 ? 5.572 -8.142 -25.322 1.00 82.88 81 THR A N 1
ATOM 676 C CA . THR A 1 81 ? 5.087 -8.738 -24.077 1.00 82.88 81 THR A CA 1
ATOM 677 C C . THR A 1 81 ? 5.655 -7.961 -22.896 1.00 82.88 81 THR A C 1
ATOM 679 O O . THR A 1 81 ? 6.829 -7.585 -22.883 1.00 82.88 81 THR A O 1
ATOM 682 N N . GLN A 1 82 ? 4.803 -7.671 -21.916 1.00 81.12 82 GLN A N 1
ATOM 683 C CA . GLN A 1 82 ? 5.217 -6.982 -20.703 1.00 81.12 82 GLN A CA 1
ATOM 684 C C . GLN A 1 82 ? 6.196 -7.866 -19.911 1.00 81.12 82 GLN A C 1
ATOM 686 O O . GLN A 1 82 ? 5.899 -9.039 -19.685 1.00 81.12 82 GLN A O 1
ATOM 691 N N . PRO A 1 83 ? 7.346 -7.331 -19.464 1.00 84.69 83 PRO A N 1
ATOM 692 C CA . PRO A 1 83 ? 8.222 -8.055 -18.556 1.00 84.69 83 PRO A CA 1
ATOM 693 C C . PRO A 1 83 ? 7.492 -8.445 -17.266 1.00 84.69 83 PRO A C 1
ATOM 695 O O . PRO A 1 83 ? 6.827 -7.610 -16.649 1.00 84.69 83 PRO A O 1
ATOM 698 N N . HIS A 1 84 ? 7.673 -9.692 -16.828 1.00 85.00 84 HIS A N 1
ATOM 699 C CA . HIS A 1 84 ? 6.972 -10.257 -15.671 1.00 85.00 84 HIS A CA 1
ATOM 700 C C . HIS A 1 84 ? 7.131 -9.422 -14.388 1.00 85.00 84 HIS A C 1
ATOM 702 O O . HIS A 1 84 ? 6.169 -9.229 -13.648 1.00 85.00 84 HIS A O 1
ATOM 708 N N . TRP A 1 85 ? 8.314 -8.844 -14.159 1.00 84.00 85 TRP A N 1
ATOM 709 C CA . TRP A 1 85 ? 8.581 -8.009 -12.984 1.00 84.00 85 TRP A CA 1
ATOM 710 C C . TRP A 1 85 ? 7.698 -6.751 -12.926 1.00 84.00 85 TRP A C 1
ATOM 712 O O . TRP A 1 85 ? 7.300 -6.342 -11.836 1.00 84.00 85 TRP A O 1
ATOM 722 N N . ILE A 1 86 ? 7.333 -6.163 -14.077 1.00 83.50 86 ILE A N 1
ATOM 723 C CA . ILE A 1 86 ? 6.408 -5.020 -14.124 1.00 83.50 86 ILE A CA 1
ATOM 724 C C . ILE A 1 86 ? 5.020 -5.496 -13.706 1.00 83.50 86 ILE A C 1
ATOM 726 O O . ILE A 1 86 ? 4.372 -4.857 -12.885 1.00 83.50 86 ILE A O 1
ATOM 730 N N . SER A 1 87 ? 4.568 -6.640 -14.228 1.00 84.06 87 SER A N 1
ATOM 731 C CA . SER A 1 87 ? 3.273 -7.221 -13.853 1.00 84.06 87 SER A CA 1
ATOM 732 C C . SER A 1 87 ? 3.202 -7.527 -12.356 1.00 84.06 87 SER A C 1
ATOM 734 O O . SER A 1 87 ? 2.211 -7.184 -11.715 1.00 84.06 87 SER A O 1
ATOM 736 N N . MET A 1 88 ? 4.267 -8.091 -11.776 1.00 87.88 88 MET A N 1
ATOM 737 C CA . MET A 1 88 ? 4.371 -8.310 -10.330 1.00 87.88 88 MET A CA 1
ATOM 738 C C . MET A 1 88 ? 4.317 -7.002 -9.540 1.00 87.88 88 MET A C 1
ATOM 740 O O . MET A 1 88 ? 3.588 -6.912 -8.558 1.00 87.88 88 MET A O 1
ATOM 744 N N . MET A 1 89 ? 5.057 -5.978 -9.969 1.00 87.06 89 MET A N 1
ATOM 745 C CA . MET A 1 89 ? 5.054 -4.674 -9.306 1.00 87.06 89 MET A CA 1
ATOM 746 C C . MET A 1 89 ? 3.645 -4.065 -9.278 1.00 87.06 89 MET A C 1
ATOM 748 O O . MET A 1 89 ? 3.208 -3.581 -8.235 1.00 87.06 89 MET A O 1
ATOM 752 N N . LEU A 1 90 ? 2.923 -4.108 -10.402 1.00 83.69 90 LEU A N 1
ATOM 753 C CA . LEU A 1 90 ? 1.556 -3.590 -10.491 1.00 83.69 90 LEU A CA 1
ATOM 754 C C . LEU A 1 90 ? 0.596 -4.410 -9.623 1.00 83.69 90 LEU A C 1
ATOM 756 O O . LEU A 1 90 ? -0.170 -3.830 -8.858 1.00 83.69 90 LEU A O 1
ATOM 760 N N . LYS A 1 91 ? 0.692 -5.745 -9.669 1.00 86.50 91 LYS A N 1
ATOM 761 C CA . LYS A 1 91 ? -0.091 -6.639 -8.805 1.00 86.50 91 LYS A CA 1
ATOM 762 C C . LYS A 1 91 ? 0.128 -6.314 -7.328 1.00 86.50 91 LYS A C 1
ATOM 764 O O . LYS A 1 91 ? -0.839 -6.171 -6.592 1.00 86.50 91 LYS A O 1
ATOM 769 N N . ASN A 1 92 ? 1.377 -6.134 -6.902 1.00 89.62 92 ASN A N 1
ATOM 770 C CA . ASN A 1 92 ? 1.697 -5.810 -5.512 1.00 89.62 92 ASN A CA 1
ATOM 771 C C . ASN A 1 92 ? 1.090 -4.469 -5.086 1.00 89.62 92 ASN A C 1
ATOM 773 O O . ASN A 1 92 ? 0.570 -4.366 -3.980 1.00 89.62 92 ASN A O 1
ATOM 777 N N . ARG A 1 93 ? 1.100 -3.456 -5.961 1.00 85.12 93 ARG A N 1
ATOM 778 C CA . ARG A 1 93 ? 0.444 -2.168 -5.679 1.00 85.12 93 ARG A CA 1
ATOM 779 C C . ARG A 1 93 ? -1.066 -2.315 -5.516 1.00 85.12 93 ARG A C 1
ATOM 781 O O . ARG A 1 93 ? -1.613 -1.759 -4.572 1.00 85.12 93 ARG A O 1
ATOM 788 N N . VAL A 1 94 ? -1.713 -3.091 -6.388 1.00 84.12 94 VAL A N 1
ATOM 789 C CA . VAL A 1 94 ? -3.151 -3.389 -6.279 1.00 84.12 94 VAL A CA 1
ATOM 790 C C . VAL A 1 94 ? -3.456 -4.103 -4.967 1.00 84.12 94 VAL A C 1
ATOM 792 O O . VAL A 1 94 ? -4.358 -3.689 -4.252 1.00 84.12 94 VAL A O 1
ATOM 795 N N . VAL A 1 95 ? -2.667 -5.116 -4.603 1.00 89.12 95 VAL A N 1
ATOM 796 C CA . VAL A 1 95 ? -2.836 -5.845 -3.337 1.00 89.12 95 VAL A CA 1
ATOM 797 C C . VAL A 1 95 ? -2.681 -4.917 -2.132 1.00 89.12 95 VAL A C 1
ATOM 799 O O . VAL A 1 95 ? -3.465 -5.002 -1.194 1.00 89.12 95 VAL A O 1
ATOM 802 N N . VAL A 1 96 ? -1.692 -4.019 -2.140 1.00 88.31 96 VAL A N 1
ATOM 803 C CA . VAL A 1 96 ? -1.498 -3.049 -1.050 1.00 88.31 96 VAL A CA 1
ATOM 804 C C . VAL A 1 96 ? -2.673 -2.077 -0.955 1.00 88.31 96 VAL A C 1
ATOM 806 O O . VAL A 1 96 ? -3.128 -1.799 0.151 1.00 88.31 96 VAL A O 1
ATOM 809 N N . ALA A 1 97 ? -3.176 -1.577 -2.085 1.00 84.12 97 ALA A N 1
ATOM 810 C CA . ALA A 1 97 ? -4.347 -0.706 -2.102 1.00 84.12 97 ALA A CA 1
ATOM 811 C C . ALA A 1 97 ? -5.594 -1.435 -1.578 1.00 84.12 97 ALA A C 1
ATOM 813 O O . ALA A 1 97 ? -6.290 -0.901 -0.720 1.00 84.12 97 ALA A O 1
ATOM 814 N N . GLN A 1 98 ? -5.820 -2.676 -2.020 1.00 85.69 98 GLN A N 1
ATOM 815 C CA . GLN A 1 98 ? -6.951 -3.489 -1.578 1.00 85.69 98 GLN A CA 1
ATOM 816 C C . GLN A 1 98 ? -6.905 -3.755 -0.073 1.00 85.69 98 GLN A C 1
ATOM 818 O O . GLN A 1 98 ? -7.883 -3.490 0.611 1.00 85.69 98 GLN A O 1
ATOM 823 N N . LYS A 1 99 ? -5.744 -4.154 0.467 1.00 90.31 99 LYS A N 1
ATOM 824 C CA . LYS A 1 99 ? -5.572 -4.360 1.915 1.00 90.31 99 LYS A CA 1
ATOM 825 C C . LYS A 1 99 ? -5.972 -3.137 2.737 1.00 90.31 99 LYS A C 1
ATOM 827 O O . LYS A 1 99 ? -6.541 -3.291 3.808 1.00 90.31 99 LYS A O 1
ATOM 832 N N . ARG A 1 100 ? -5.679 -1.928 2.250 1.00 85.44 100 ARG A N 1
ATOM 833 C CA . ARG A 1 100 ? -6.071 -0.685 2.935 1.00 85.44 100 ARG A CA 1
ATOM 834 C C . ARG A 1 100 ? -7.575 -0.442 2.875 1.00 85.44 100 ARG A C 1
ATOM 836 O O . ARG A 1 100 ? -8.144 0.031 3.848 1.00 85.44 100 ARG A O 1
ATOM 843 N N . VAL A 1 101 ? -8.213 -0.755 1.747 1.00 85.44 101 VAL A N 1
ATOM 844 C CA . VAL A 1 101 ? -9.677 -0.688 1.623 1.00 85.44 101 VAL A CA 1
ATOM 845 C C . VAL A 1 101 ? -10.335 -1.681 2.577 1.00 85.44 101 VAL A C 1
ATOM 847 O O . VAL A 1 101 ? -11.290 -1.317 3.254 1.00 85.44 101 VAL A O 1
ATOM 850 N N . ASP A 1 102 ? -9.805 -2.899 2.664 1.00 89.25 102 ASP A N 1
ATOM 851 C CA . ASP A 1 102 ? -10.320 -3.933 3.562 1.00 89.25 102 ASP A CA 1
ATOM 852 C C . ASP A 1 102 ? -10.159 -3.515 5.033 1.00 89.25 102 ASP A C 1
ATOM 854 O O . ASP A 1 102 ? -11.112 -3.604 5.797 1.00 89.25 102 ASP A O 1
ATOM 858 N N . GLN A 1 103 ? -9.000 -2.965 5.413 1.00 89.94 103 GLN A N 1
ATOM 859 C CA . GLN A 1 103 ? -8.773 -2.399 6.752 1.00 89.94 103 GLN A CA 1
ATOM 860 C C . GLN A 1 103 ? -9.748 -1.268 7.085 1.00 89.94 103 GLN A C 1
ATOM 862 O O . GLN A 1 103 ? -10.261 -1.195 8.195 1.00 89.94 103 GLN A O 1
ATOM 867 N N . TRP A 1 104 ? -10.009 -0.376 6.130 1.00 87.31 104 TRP A N 1
ATOM 868 C CA . TRP A 1 104 ? -10.957 0.711 6.342 1.00 87.31 104 TRP A CA 1
ATOM 869 C C . TRP A 1 104 ? -12.381 0.189 6.576 1.00 87.31 104 TRP A C 1
ATOM 871 O O . TRP A 1 104 ? -13.058 0.689 7.469 1.00 87.31 104 TRP A O 1
ATOM 881 N N . LYS A 1 105 ? -12.808 -0.838 5.830 1.00 89.12 105 LYS A N 1
ATOM 882 C CA . LYS A 1 105 ? -14.102 -1.500 6.051 1.00 89.12 105 LYS A CA 1
ATOM 883 C C . LYS A 1 105 ? -14.185 -2.163 7.424 1.00 89.12 105 LYS A C 1
ATOM 885 O O . LYS A 1 105 ? -15.186 -1.994 8.099 1.00 89.12 105 LYS A O 1
ATOM 890 N N . GLN A 1 106 ? -13.122 -2.846 7.849 1.00 91.75 106 GLN A N 1
ATOM 891 C CA . GLN A 1 106 ? -13.053 -3.449 9.185 1.00 91.75 106 GLN A CA 1
ATOM 892 C C . GLN A 1 106 ? -13.231 -2.401 10.287 1.00 91.75 106 GLN A C 1
ATOM 894 O O . GLN A 1 106 ? -14.045 -2.590 11.176 1.00 91.75 106 GLN A O 1
ATOM 899 N N . LEU A 1 107 ? -12.547 -1.255 10.187 1.00 90.75 107 LEU A N 1
ATOM 900 C CA . LEU A 1 107 ? -12.712 -0.163 11.153 1.00 90.75 107 LEU A CA 1
ATOM 901 C C . LEU A 1 107 ? -14.140 0.404 11.178 1.00 90.75 107 LEU A C 1
ATOM 903 O O . LEU A 1 107 ? -14.604 0.851 12.222 1.00 90.75 107 LEU A O 1
ATOM 907 N N . GLU A 1 108 ? -14.823 0.431 10.033 1.00 89.94 108 GLU A N 1
ATOM 908 C CA . GLU A 1 108 ? -16.213 0.885 9.933 1.00 89.94 108 GLU A CA 1
ATOM 909 C C . GLU A 1 108 ? -17.184 -0.120 10.571 1.00 89.94 108 GLU A C 1
ATOM 911 O O . GLU A 1 108 ? -18.086 0.286 11.303 1.00 89.94 108 GLU A O 1
ATOM 916 N N . GLU A 1 109 ? -16.956 -1.419 10.363 1.00 93.31 109 GLU A N 1
ATOM 917 C CA . GLU A 1 109 ? -17.687 -2.499 11.036 1.00 93.31 109 GLU A CA 1
ATOM 918 C C . GLU A 1 109 ? -17.476 -2.444 12.556 1.00 93.31 109 GLU A C 1
ATOM 920 O O . GLU A 1 109 ? -18.450 -2.374 13.307 1.00 93.31 109 GLU A O 1
ATOM 925 N N . ASP A 1 110 ? -16.223 -2.370 13.012 1.00 91.12 110 ASP A N 1
ATOM 926 C CA . ASP A 1 110 ? -15.875 -2.260 14.433 1.00 91.12 110 ASP A CA 1
ATOM 927 C C . ASP A 1 110 ? -16.544 -1.037 15.080 1.00 91.12 110 ASP A C 1
ATOM 929 O O . ASP A 1 110 ? -17.074 -1.119 16.188 1.00 91.12 110 ASP A O 1
ATOM 933 N N . TYR A 1 111 ? -16.589 0.095 14.372 1.00 91.06 111 TYR A N 1
ATOM 934 C CA . TYR A 1 111 ? -17.254 1.300 14.858 1.00 91.06 111 TYR A CA 1
ATOM 935 C C . TYR A 1 111 ? -18.767 1.111 15.052 1.00 91.06 111 TYR A C 1
ATOM 937 O O . TYR A 1 111 ? -19.314 1.517 16.080 1.00 91.06 111 TYR A O 1
ATOM 945 N N . GLU A 1 112 ? -19.458 0.474 14.103 1.00 91.25 112 GLU A N 1
ATOM 946 C CA . GLU A 1 112 ? -20.887 0.171 14.260 1.00 91.25 112 GLU A CA 1
ATOM 947 C C . GLU A 1 112 ? -21.130 -0.803 15.421 1.00 91.25 112 GLU A C 1
ATOM 949 O O . GLU A 1 112 ? -22.085 -0.631 16.185 1.00 91.25 112 GLU A O 1
ATOM 954 N N . HIS A 1 113 ? -20.232 -1.771 15.626 1.00 90.94 113 HIS A N 1
ATOM 955 C CA . HIS A 1 113 ? -20.299 -2.680 16.769 1.00 90.94 113 HIS A CA 1
ATOM 956 C C . HIS A 1 113 ? -20.185 -1.911 18.093 1.00 90.94 113 HIS A C 1
ATOM 958 O O . HIS A 1 113 ? -21.062 -2.045 18.950 1.00 90.94 113 HIS A O 1
ATOM 964 N N . MET A 1 114 ? -19.194 -1.028 18.239 1.00 88.81 114 MET A N 1
ATOM 965 C CA . MET A 1 114 ? -19.030 -0.198 19.444 1.00 88.81 114 MET A CA 1
ATOM 966 C C . MET A 1 114 ? -20.236 0.700 19.705 1.00 88.81 114 MET A C 1
ATOM 968 O O . MET A 1 114 ? -20.680 0.854 20.840 1.00 88.81 114 MET A O 1
ATOM 972 N N . LYS A 1 115 ? -20.815 1.271 18.648 1.00 88.94 115 LYS A N 1
ATOM 973 C CA . LYS A 1 115 ? -22.023 2.088 18.752 1.00 88.94 115 LYS A CA 1
ATOM 974 C C . LYS A 1 115 ? -23.208 1.273 19.272 1.00 88.94 115 LYS A C 1
ATOM 976 O O . LYS A 1 115 ? -23.965 1.763 20.114 1.00 88.94 115 LYS A O 1
ATOM 981 N N . THR A 1 116 ? -23.373 0.034 18.802 1.00 90.88 116 THR A N 1
ATOM 982 C CA . THR A 1 116 ? -24.424 -0.864 19.310 1.00 90.88 116 THR A CA 1
ATOM 983 C C . THR A 1 116 ? -24.185 -1.250 20.769 1.00 90.88 116 THR A C 1
ATOM 985 O O . THR A 1 116 ? -25.119 -1.225 21.573 1.00 90.88 116 THR A O 1
ATOM 988 N N . GLU A 1 117 ? -22.932 -1.513 21.142 1.00 89.19 117 GLU A N 1
ATOM 989 C CA . GLU A 1 117 ? -22.530 -1.828 22.511 1.00 89.19 117 GLU A CA 1
ATOM 990 C C . GLU A 1 117 ? -22.777 -0.645 23.455 1.00 89.19 117 GLU A C 1
ATOM 992 O O . GLU A 1 117 ? -23.387 -0.806 24.511 1.00 89.19 117 GLU A O 1
ATOM 997 N N . ARG A 1 118 ? -22.422 0.576 23.046 1.00 86.75 118 ARG A N 1
ATOM 998 C CA . ARG A 1 118 ? -22.717 1.798 23.802 1.00 86.75 118 ARG A CA 1
ATOM 999 C C . ARG A 1 118 ? -24.210 1.975 24.044 1.00 86.75 118 ARG A C 1
ATOM 1001 O O . ARG A 1 118 ? -24.608 2.274 25.167 1.00 86.75 118 ARG A O 1
ATOM 1008 N N . GLN A 1 119 ? -25.045 1.782 23.023 1.00 88.75 119 GLN A N 1
ATOM 1009 C CA . GLN A 1 119 ? -26.500 1.864 23.184 1.00 88.75 119 GLN A CA 1
ATOM 1010 C C . GLN A 1 119 ? -27.026 0.808 24.160 1.00 88.75 119 GLN A C 1
ATOM 1012 O O . GLN A 1 119 ? -27.931 1.086 24.946 1.00 88.75 119 GLN A O 1
ATOM 1017 N N . PHE A 1 120 ? -26.464 -0.399 24.128 1.00 89.94 120 PHE A N 1
ATOM 1018 C CA . PHE A 1 120 ? -26.806 -1.457 25.069 1.00 89.94 120 PHE A CA 1
ATOM 1019 C C . PHE A 1 120 ? -26.412 -1.095 26.511 1.00 89.94 120 PHE A C 1
ATOM 1021 O O . PHE A 1 120 ? -27.244 -1.190 27.412 1.00 89.94 120 PHE A O 1
ATOM 1028 N N . LEU A 1 121 ? -25.194 -0.598 26.732 1.00 87.56 121 LEU A N 1
ATOM 1029 C CA . LEU A 1 121 ? -24.705 -0.194 28.056 1.00 87.56 121 LEU A CA 1
ATOM 1030 C C . LEU A 1 121 ? -25.457 1.019 28.618 1.00 87.56 121 LEU A C 1
ATOM 1032 O O . LEU A 1 121 ? -25.784 1.047 29.805 1.00 87.56 121 LEU A O 1
ATOM 1036 N N . GLN A 1 122 ? -25.836 1.969 27.760 1.00 87.94 122 GLN A N 1
ATOM 1037 C CA . GLN A 1 122 ? -26.703 3.086 28.142 1.00 87.94 122 GLN A CA 1
ATOM 1038 C C . GLN A 1 122 ? -28.058 2.602 28.671 1.00 87.94 122 GLN A C 1
ATOM 1040 O O . GLN A 1 122 ? -28.548 3.129 29.668 1.00 87.94 122 GLN A O 1
ATOM 1045 N N . ARG A 1 123 ? -28.649 1.566 28.056 1.00 90.50 123 ARG A N 1
ATOM 1046 C CA . ARG A 1 123 ? -29.893 0.947 28.554 1.00 90.50 123 ARG A CA 1
ATOM 1047 C C . ARG A 1 123 ? -29.708 0.271 29.914 1.00 90.50 123 ARG A C 1
ATOM 1049 O O . ARG A 1 123 ? -30.670 0.184 30.668 1.00 90.50 123 ARG A O 1
ATOM 1056 N N . LEU A 1 124 ? -28.494 -0.177 30.233 1.00 91.06 124 LEU A N 1
ATOM 1057 C CA . LEU A 1 124 ? -28.131 -0.744 31.536 1.00 91.06 124 LEU A CA 1
ATOM 1058 C C . LEU A 1 124 ? -27.764 0.323 32.584 1.00 91.06 124 LEU A C 1
ATOM 1060 O O . LEU A 1 124 ? -27.454 -0.026 33.721 1.00 91.06 124 LEU A O 1
ATOM 1064 N N . GLY A 1 125 ? -27.799 1.612 32.228 1.00 88.69 125 GLY A N 1
ATOM 1065 C CA . GLY A 1 125 ? -27.454 2.716 33.128 1.00 88.69 125 GLY A CA 1
ATOM 1066 C C . GLY A 1 125 ? -25.949 2.905 33.342 1.00 88.69 125 GLY A C 1
ATOM 1067 O O . GLY A 1 125 ? -25.554 3.643 34.243 1.00 88.69 125 GLY A O 1
ATOM 1068 N N . GLN A 1 126 ? -25.105 2.259 32.531 1.00 83.62 126 GLN A N 1
ATOM 1069 C CA . GLN A 1 126 ? -23.656 2.433 32.567 1.00 83.62 126 GLN A CA 1
ATOM 1070 C C . GLN A 1 126 ? -23.225 3.438 31.496 1.00 83.62 126 GLN A C 1
ATOM 1072 O O . GLN A 1 126 ? -23.393 3.206 30.299 1.00 83.62 126 GLN A O 1
ATOM 1077 N N . ASN A 1 127 ? -22.637 4.554 31.928 1.00 78.12 127 ASN A N 1
ATOM 1078 C CA . ASN A 1 127 ? -21.991 5.509 31.034 1.00 78.12 127 ASN A CA 1
ATOM 1079 C C . ASN A 1 127 ? -20.498 5.192 30.977 1.00 78.12 127 ASN A C 1
ATOM 1081 O O . ASN A 1 127 ? -19.764 5.487 31.917 1.00 78.12 127 ASN A O 1
ATOM 1085 N N . MET A 1 128 ? -20.061 4.580 29.881 1.00 71.94 128 MET A N 1
ATOM 1086 C CA . MET A 1 128 ? -18.638 4.414 29.589 1.00 71.94 128 MET A CA 1
ATOM 1087 C C . MET A 1 128 ? -18.067 5.726 29.033 1.00 71.94 128 MET A C 1
ATOM 1089 O O . MET A 1 128 ? -18.743 6.418 28.268 1.00 71.94 128 MET A O 1
ATOM 1093 N N . GLU A 1 129 ? -16.830 6.058 29.411 1.00 71.81 129 GLU A N 1
ATOM 1094 C CA . GLU A 1 129 ? -16.059 7.147 28.793 1.00 71.81 129 GLU A CA 1
ATOM 1095 C C . GLU A 1 129 ? -15.807 6.871 27.298 1.00 71.81 129 GLU A C 1
ATOM 1097 O O . GLU A 1 129 ? -15.892 5.730 26.852 1.00 71.81 129 GLU A O 1
ATOM 1102 N N . ASP A 1 130 ? -15.517 7.912 26.508 1.00 70.75 130 ASP A N 1
ATOM 1103 C CA . ASP A 1 130 ? -15.429 7.872 25.034 1.00 70.75 130 ASP A CA 1
ATOM 1104 C C . ASP A 1 130 ? -14.247 7.018 24.505 1.00 70.75 130 ASP A C 1
ATOM 1106 O O . ASP A 1 130 ? -13.224 7.518 24.019 1.00 70.75 130 ASP A O 1
ATOM 1110 N N . TYR A 1 131 ? -14.412 5.694 24.528 1.00 76.19 131 TYR A N 1
ATOM 1111 C CA . TYR A 1 131 ? -13.464 4.732 23.954 1.00 76.19 131 TYR A CA 1
ATOM 1112 C C . TYR A 1 131 ? -13.594 4.595 22.422 1.00 76.19 131 TYR A C 1
ATOM 1114 O O . TYR A 1 131 ? -12.766 3.948 21.787 1.00 76.19 131 TYR A O 1
ATOM 1122 N N . GLU A 1 132 ? -14.580 5.255 21.803 1.00 77.62 132 GLU A N 1
ATOM 1123 C CA . GLU A 1 132 ? -14.753 5.353 20.340 1.00 77.62 132 GLU A CA 1
ATOM 1124 C C . GLU A 1 132 ? -13.744 6.304 19.668 1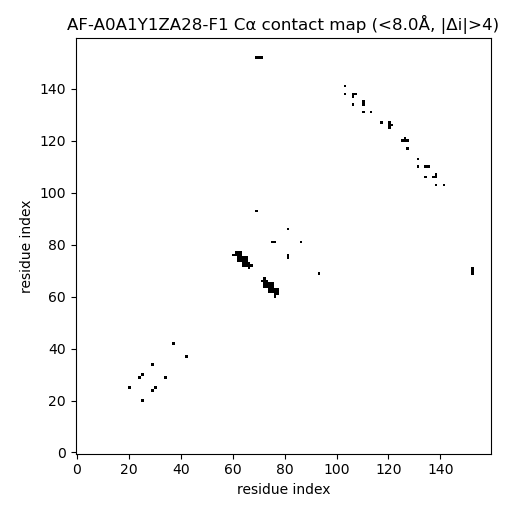.00 77.62 132 GLU A C 1
ATOM 1126 O O . GLU A 1 132 ? -13.492 6.218 18.461 1.00 77.62 132 GLU A O 1
ATOM 1131 N N . SER A 1 133 ? -13.152 7.220 20.442 1.00 80.94 133 SER A N 1
ATOM 1132 C CA . SER A 1 133 ? -12.246 8.260 19.948 1.00 80.94 133 SER A CA 1
ATOM 1133 C C . SER A 1 133 ? -11.054 7.750 19.108 1.00 80.94 133 SER A C 1
ATOM 1135 O O . SER A 1 133 ? -10.837 8.315 18.029 1.00 80.94 133 SER A O 1
ATOM 1137 N N . PRO A 1 134 ? -10.305 6.689 19.486 1.00 83.94 134 PRO A N 1
ATOM 1138 C CA . PRO A 1 134 ? -9.194 6.185 18.674 1.00 83.94 134 PRO A CA 1
ATOM 1139 C C . PRO A 1 134 ? -9.636 5.617 17.318 1.00 83.94 134 PRO A C 1
ATOM 1141 O O . PRO A 1 134 ? -8.956 5.822 16.312 1.00 83.94 134 PRO A O 1
ATOM 1144 N N . ILE A 1 135 ? -10.786 4.943 17.254 1.00 85.81 135 ILE A N 1
ATOM 1145 C CA . ILE A 1 135 ? -11.285 4.348 16.004 1.00 85.81 135 ILE A CA 1
ATOM 1146 C C . ILE A 1 135 ? -11.798 5.432 15.059 1.00 85.81 135 ILE A C 1
ATOM 1148 O O . ILE A 1 135 ? -11.486 5.412 13.866 1.00 85.81 135 ILE A O 1
ATOM 1152 N N . LEU A 1 136 ? -12.479 6.452 15.586 1.00 86.25 136 LEU A N 1
ATOM 1153 C CA . LEU A 1 136 ? -12.876 7.615 14.792 1.00 86.25 136 LEU A CA 1
ATOM 1154 C C . LEU A 1 136 ? -11.668 8.340 14.189 1.00 86.25 136 LEU A C 1
ATOM 1156 O O . LEU A 1 136 ? -11.716 8.733 13.020 1.00 86.25 136 LEU A O 1
ATOM 1160 N N . GLN A 1 137 ? -10.571 8.479 14.939 1.00 89.44 137 GLN A N 1
ATOM 1161 C CA . GLN A 1 137 ? -9.324 9.043 14.414 1.00 89.44 137 GLN A CA 1
ATOM 1162 C C . GLN A 1 137 ? -8.755 8.185 13.273 1.00 89.44 137 GLN A C 1
ATOM 1164 O O . GLN A 1 137 ? -8.475 8.714 12.195 1.00 89.44 137 GLN A O 1
ATOM 1169 N N . ALA A 1 138 ? -8.680 6.862 13.448 1.00 86.88 138 ALA A N 1
ATOM 1170 C CA . ALA A 1 138 ? -8.196 5.939 12.417 1.00 86.88 138 ALA A CA 1
ATOM 1171 C C . ALA A 1 138 ? -9.059 5.960 11.135 1.00 86.88 138 ALA A C 1
ATOM 1173 O O . ALA A 1 138 ? -8.538 5.929 10.011 1.00 86.88 138 ALA A O 1
ATOM 1174 N N . ILE A 1 139 ? -10.384 6.083 11.273 1.00 89.38 139 ILE A N 1
ATOM 1175 C CA . ILE A 1 139 ? -11.307 6.245 10.139 1.00 89.38 139 ILE A CA 1
ATOM 1176 C C . ILE A 1 139 ? -11.055 7.578 9.424 1.00 89.38 139 ILE A C 1
ATOM 1178 O O . ILE A 1 139 ? -11.009 7.622 8.191 1.00 89.38 139 ILE A O 1
ATOM 1182 N N . GLN A 1 140 ? -10.868 8.674 10.165 1.00 88.94 140 GLN A N 1
ATOM 1183 C CA . GLN A 1 140 ? -10.581 9.987 9.579 1.00 88.94 140 GLN A CA 1
ATOM 1184 C C . GLN A 1 140 ? -9.257 9.999 8.809 1.00 88.94 140 GLN A C 1
ATOM 1186 O O . GLN A 1 140 ? -9.195 10.550 7.707 1.00 88.94 140 GLN A O 1
ATOM 1191 N N . GLU A 1 141 ? -8.210 9.377 9.343 1.00 88.25 141 GLU A N 1
ATOM 1192 C CA . GLU A 1 141 ? -6.926 9.224 8.653 1.00 88.25 141 GLU A CA 1
ATOM 1193 C C . GLU A 1 141 ? -7.070 8.419 7.359 1.00 88.25 141 GLU A C 1
ATOM 1195 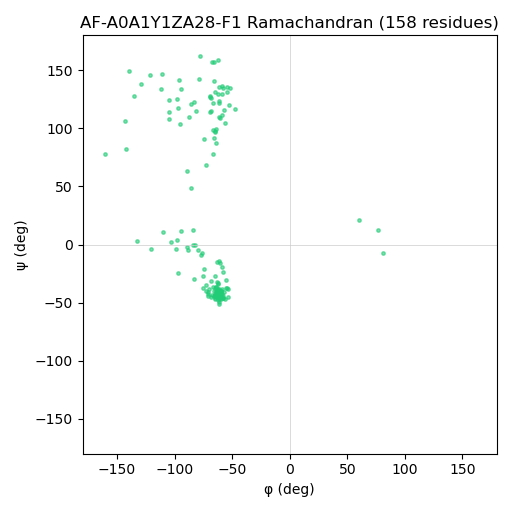O O . GLU A 1 141 ? -6.587 8.836 6.300 1.00 88.25 141 GLU A O 1
ATOM 1200 N N . SER A 1 142 ? -7.818 7.316 7.413 1.00 84.56 142 SER A N 1
ATOM 1201 C CA . SER A 1 142 ? -8.111 6.480 6.245 1.00 84.56 142 SER A CA 1
ATOM 1202 C C . SER A 1 142 ? -8.874 7.258 5.164 1.00 84.56 142 SER A C 1
ATOM 1204 O O . SER A 1 142 ? -8.542 7.176 3.976 1.00 84.56 142 SER A O 1
ATOM 1206 N N . ARG A 1 143 ? -9.846 8.093 5.561 1.00 85.38 143 ARG A N 1
ATOM 1207 C CA . ARG A 1 143 ? -10.591 8.983 4.652 1.00 85.38 143 ARG A CA 1
ATOM 1208 C C . ARG A 1 143 ? -9.698 10.047 4.018 1.00 85.38 143 ARG A C 1
ATOM 1210 O O . ARG A 1 143 ? -9.774 10.244 2.805 1.00 85.38 143 ARG A O 1
ATOM 1217 N N . LYS A 1 144 ? -8.824 10.694 4.798 1.00 86.44 144 LYS A N 1
ATOM 1218 C CA . LYS A 1 144 ? -7.844 11.667 4.280 1.00 86.44 144 LYS A CA 1
ATOM 1219 C C . LYS A 1 144 ? -6.935 11.024 3.236 1.00 86.44 144 LYS A C 1
ATOM 1221 O O . LYS A 1 144 ? -6.716 11.597 2.172 1.00 86.44 144 LYS A O 1
ATOM 1226 N N . TYR A 1 145 ? -6.452 9.810 3.498 1.00 80.75 145 TYR A N 1
ATOM 1227 C CA . TYR A 1 145 ? -5.616 9.080 2.549 1.00 80.75 145 TYR A CA 1
ATOM 1228 C C . TYR A 1 145 ? -6.351 8.764 1.237 1.00 80.75 145 TYR A C 1
ATOM 1230 O O . TYR A 1 145 ? -5.795 8.973 0.158 1.00 80.75 145 TYR A O 1
ATOM 1238 N N . LYS A 1 146 ? -7.612 8.318 1.310 1.00 80.12 146 LYS A N 1
ATOM 1239 C CA . LYS A 1 146 ? -8.444 8.085 0.120 1.00 80.12 146 LYS A CA 1
ATOM 1240 C C . LYS A 1 146 ? -8.620 9.364 -0.704 1.00 80.12 146 LYS A C 1
ATOM 1242 O O . LYS A 1 146 ? -8.345 9.356 -1.897 1.00 80.12 146 LYS A O 1
ATOM 1247 N N . GLN A 1 147 ? -8.949 10.482 -0.055 1.00 84.00 147 GLN A N 1
ATOM 1248 C CA . GLN A 1 147 ? -9.049 11.783 -0.724 1.00 84.00 147 GLN A CA 1
ATOM 1249 C C . GLN A 1 147 ? -7.730 12.200 -1.393 1.00 84.00 147 GLN A C 1
ATOM 1251 O O . GLN A 1 147 ? -7.744 12.748 -2.492 1.00 84.00 147 GLN A O 1
ATOM 1256 N N . MET A 1 148 ? -6.575 11.927 -0.775 1.00 79.81 148 MET A N 1
ATOM 1257 C CA . MET A 1 148 ? -5.274 12.179 -1.408 1.00 79.81 148 MET A CA 1
ATOM 1258 C C . MET A 1 148 ? -5.066 11.342 -2.675 1.00 79.81 148 MET A C 1
ATOM 1260 O O . MET A 1 148 ? -4.524 11.865 -3.650 1.00 79.81 148 MET A O 1
ATOM 1264 N N . LEU A 1 149 ? -5.480 10.070 -2.677 1.00 72.81 149 LEU A N 1
ATOM 1265 C CA . LEU A 1 149 ? -5.411 9.212 -3.863 1.00 72.81 149 LEU A CA 1
ATOM 1266 C C . LEU A 1 149 ? -6.321 9.725 -4.983 1.00 72.81 149 LEU A C 1
ATOM 1268 O O . LEU A 1 149 ? -5.866 9.852 -6.120 1.00 72.81 149 LEU A O 1
ATOM 1272 N N . ASP A 1 150 ? -7.558 10.089 -4.651 1.00 75.56 150 ASP A N 1
ATOM 1273 C CA . ASP A 1 150 ? -8.530 10.611 -5.613 1.00 75.56 150 ASP A CA 1
ATOM 1274 C C . ASP A 1 150 ? -8.030 11.936 -6.221 1.00 75.56 150 ASP A C 1
ATOM 1276 O O . ASP A 1 150 ? -7.991 12.102 -7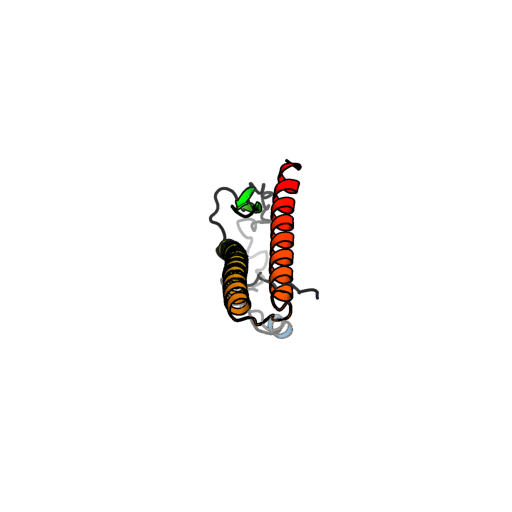.441 1.00 75.56 150 ASP A O 1
ATOM 1280 N N . ASN A 1 151 ? -7.499 12.842 -5.393 1.00 78.12 151 ASN A N 1
ATOM 1281 C CA . ASN A 1 151 ? -6.896 14.099 -5.846 1.00 78.12 151 ASN A CA 1
ATOM 1282 C C . ASN A 1 151 ? -5.647 13.888 -6.715 1.00 78.12 151 ASN A C 1
ATOM 1284 O O . ASN A 1 151 ? -5.418 14.642 -7.663 1.00 78.12 151 ASN A O 1
ATOM 1288 N N . ALA A 1 152 ? -4.824 12.881 -6.406 1.00 68.19 152 ALA A N 1
ATOM 1289 C CA . ALA A 1 152 ? -3.666 12.526 -7.223 1.00 68.19 152 ALA A CA 1
ATOM 1290 C C . ALA A 1 152 ? -4.079 11.951 -8.586 1.00 68.19 152 ALA A C 1
ATOM 1292 O O . ALA A 1 152 ? -3.368 12.167 -9.566 1.00 68.19 152 ALA A O 1
ATOM 1293 N N . SER A 1 153 ? -5.220 11.260 -8.654 1.0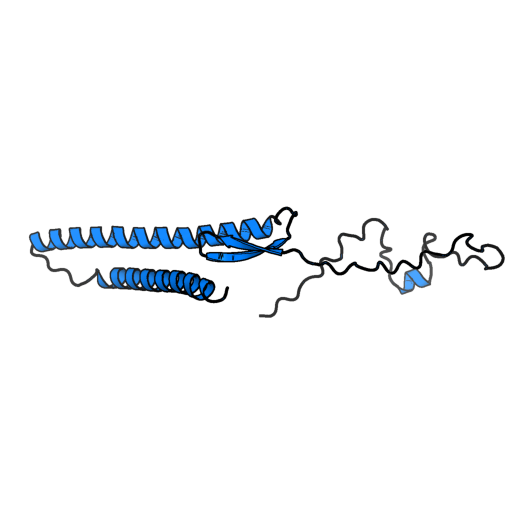0 64.62 153 SER A N 1
ATOM 1294 C CA . SER A 1 153 ? -5.792 10.794 -9.917 1.00 64.62 153 SER A CA 1
ATOM 1295 C C . SER A 1 153 ? -6.347 11.952 -10.762 1.00 64.62 153 SER A C 1
ATOM 1297 O O . SER A 1 153 ? -6.043 12.027 -11.951 1.00 64.62 153 SER A O 1
ATOM 1299 N N . ASN A 1 154 ? -7.043 12.916 -10.140 1.00 62.59 154 ASN A N 1
ATOM 1300 C CA . ASN A 1 154 ? -7.673 14.050 -10.829 1.00 62.59 154 ASN A CA 1
ATOM 1301 C C . ASN A 1 154 ? -6.658 15.075 -11.359 1.00 62.59 154 ASN A C 1
ATOM 1303 O O . ASN A 1 154 ? -6.727 15.455 -12.523 1.00 62.59 154 ASN A O 1
ATOM 1307 N N . LYS A 1 155 ? -5.636 15.444 -10.571 1.00 58.44 155 LYS A N 1
ATOM 1308 C CA . LYS A 1 155 ? -4.569 16.375 -11.010 1.00 58.44 155 LYS A CA 1
ATOM 1309 C C . LYS A 1 155 ? -3.757 15.875 -12.213 1.00 58.44 155 LYS A C 1
ATOM 1311 O O . LYS A 1 155 ? -2.980 16.629 -12.787 1.00 58.44 1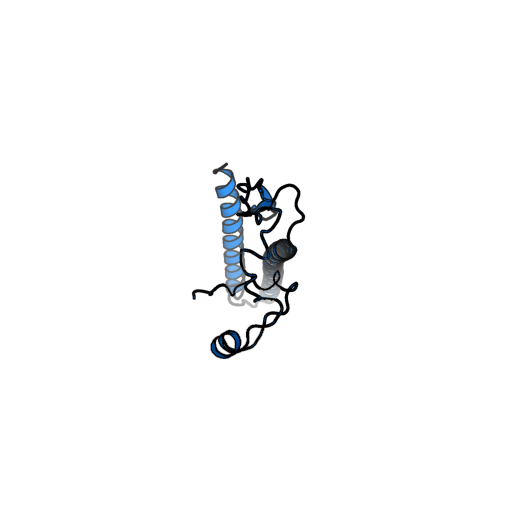55 LYS A O 1
ATOM 1316 N N . GLN A 1 156 ? -3.874 14.595 -12.560 1.00 49.59 156 GLN A N 1
ATOM 1317 C CA . GLN A 1 156 ? -3.189 13.980 -13.697 1.00 49.59 156 GLN A CA 1
ATOM 1318 C C . GLN A 1 156 ? -4.071 13.861 -14.951 1.00 49.59 156 GLN A C 1
ATOM 1320 O O . GLN A 1 156 ? -3.565 13.405 -15.980 1.00 49.59 156 GLN A O 1
ATOM 1325 N N . GLY A 1 157 ? -5.355 14.233 -14.862 1.00 49.28 157 GLY A N 1
ATOM 1326 C CA . GLY A 1 157 ? -6.257 14.422 -16.003 1.00 49.28 157 GLY A CA 1
ATOM 1327 C C . GLY A 1 157 ? -6.123 15.806 -16.646 1.00 49.28 157 GLY A C 1
ATOM 1328 O O . GLY A 1 157 ? -6.246 15.911 -17.856 1.00 49.28 157 GLY A O 1
ATOM 1329 N N . ASP A 1 158 ? -5.761 16.831 -15.867 1.00 42.56 158 ASP A N 1
ATOM 1330 C CA . ASP A 1 158 ? -5.633 18.226 -16.337 1.00 42.56 158 ASP A CA 1
ATOM 1331 C C . ASP A 1 158 ? -4.288 18.547 -17.033 1.00 42.56 158 ASP A C 1
ATOM 1333 O O . ASP A 1 158 ? -4.035 19.685 -17.421 1.00 42.56 158 ASP A O 1
ATOM 1337 N N . LEU A 1 159 ? -3.387 17.562 -17.143 1.00 44.72 159 LEU A N 1
ATOM 1338 C CA . LEU A 1 159 ? -2.058 17.680 -17.773 1.00 44.72 159 LEU A CA 1
ATOM 1339 C C . LEU A 1 159 ? -1.954 16.916 -19.111 1.00 44.72 159 LEU A C 1
ATOM 1341 O O . LEU A 1 159 ? -0.844 16.731 -19.619 1.00 44.72 159 LEU A O 1
ATOM 1345 N N . GLU A 1 160 ? -3.081 16.439 -19.645 1.00 36.16 160 GLU A N 1
ATOM 1346 C CA . GLU A 1 160 ? -3.228 15.965 -21.034 1.00 36.16 160 GLU A CA 1
ATOM 1347 C C . GLU A 1 160 ? -3.757 17.089 -21.932 1.00 36.16 160 GLU A C 1
ATOM 1349 O O . GLU A 1 160 ? -3.281 17.154 -23.089 1.00 36.16 160 GLU A O 1
#

Mean predicted aligned error: 18.12 Å

Organism: NCBI:txid1314790

Secondary structure (DSSP, 8-state):
--------GGGG-TTS----S-HHHHHHS--TTS-----TTT---SS---------------EEEEE-TTS-EEEEETTSPPPHHHHHHHHHHHHHHHHHHHHHHHHHHHHHHHHHHHHHHHHTT-----TTHHHHHHHHHHHHHHHHHHHHHHTTTTT-

pLDDT: mean 70.84, std 16.57, range [33.97, 93.31]

Sequence (160 aa):
MLWQLKDTSRKAALKYVSDTRSQTARKKDPHPAYRVPLDPRLYTPKYPLPQGGRKYAPITKNYHVVTMQLGYKFRRPRHRTQPHWISMMLKNRVVVAQKRVDQWKQLEEDYEHMKTERQFLQRLGQNMEDYESPILQAIQESRKYKQMLDNASNKQGDLE

Foldseek 3Di:
DDDDDDDPPPPPPPPDDPPPDDPVVCVVPPDPVPDDPDDCVRDDPPDPDPPDPPPPDPCPQQWDWDADPLLDTDTDGPPDDDDVVVVVVVVVVVVVVVVLVVVLVVLVVVLVVVVVVCVVVVVVVDDDDCPSVVSVVVNVVSVVVVVVSVVVNVVVVVVD

Solvent-accessible surface area (backbone atoms only — not comparable to full-atom values): 10401 Å² total; per-residue (Å²): 136,87,80,81,82,77,83,79,76,72,82,81,57,87,86,55,90,73,82,82,68,54,74,69,55,43,72,77,58,59,59,79,93,76,64,75,88,69,55,71,91,81,53,71,74,94,58,81,77,80,84,72,75,76,77,74,71,81,76,78,74,57,59,45,80,45,70,44,97,87,53,54,71,46,79,41,60,62,99,54,83,78,58,65,68,60,55,49,54,53,50,51,51,52,52,53,54,47,54,51,54,52,52,51,51,49,55,52,51,53,48,54,51,51,53,54,49,51,56,52,36,50,76,72,72,46,85,76,76,81,77,60,55,67,58,55,50,54,51,50,53,52,50,53,51,51,52,52,52,54,51,58,42,53,67,60,62,83,77,115

Radius of gyration: 33.19 Å; Cα contacts (8 Å, |Δi|>4): 50; chains: 1; bounding box: 84×39×82 Å